Protein 3BIA (pdb70)

Sequence (110 aa):
EDTIIGFLGQPVTLPCHYLSWSQSRNSMCWGKGSCPNSKCNAELLRTDGTRIISRKSTKYTLLGKVQFGEVSLTISNTNRGDSGVYCCRIEVPGWFNDVKKNVRLELRRA

Radius of gyration: 13.32 Å; Cα contacts (8 Å, |Δi|>4): 285; chains: 1; bounding box: 35×24×35 Å

Solvent-accessible surface area: 6407 Å² total; per-residue (Å²): 128,92,67,40,82,12,98,32,43,101,72,9,68,0,49,6,117,46,154,81,22,14,101,104,157,11,26,0,0,0,0,68,30,64,18,29,147,68,129,15,81,68,63,3,0,41,1,58,7,70,172,33,106,52,108,139,52,123,48,5,38,15,136,35,113,11,49,129,0,82,0,32,0,13,0,47,103,3,79,144,57,5,57,25,30,1,1,0,9,2,32,35,74,53,217,211,68,39,72,102,58,41,0,116,1,90,18,145,168,120

B-factor: mean 25.43, std 8.6, range [9.84, 59.15]

Foldseek 3Di:
DAEDEEAAQFKDKAFWFDQVQALVFKKKWKAADFADQDHHDRTAWIGHLFDTPDGPDPQWDQPDGSNRRRRIIMGGNDDPVVFAKMWIWMDGPDHPDIDIDIYGYDYDHD

Nearest PDB structures (foldseek):
  3bib-assembly1_X  TM=1.003E+00  e=9.659E-22  Mus musculus
  5f7h-assembly1_B  TM=9.439E-01  e=3.648E-16  Homo sapiens
  2or8-assembly2_B  TM=9.486E-01  e=3.918E-13  Mus musculus
  2or7-assembly2_B  TM=8.470E-01  e=1.722E-10  Mus musculus
  2or7-assembly1_A  TM=8.359E-01  e=2.277E-10  Mus musculus

Structure (mmCIF, N/CA/C/O backbone):
data_3BIA
#
_entry.id   3BIA
#
_cell.length_a   67.770
_cell.length_b   67.770
_cell.length_c   129.090
_cell.angle_alpha   90.00
_cell.angle_beta   90.00
_cell.angle_gamma   120.00
#
_symmetry.space_group_name_H-M   'P 63 2 2'
#
loop_
_entity.id
_entity.type
_entity.pdbx_description
1 polymer 'T-cell immunoglobulin and mucin domain-containing protein 4'
2 non-polymer 'SODIUM ION'
3 non-polymer 'L(+)-TARTARIC ACID'
4 water water
#
loop_
_atom_site.group_PDB
_atom_site.id
_atom_site.type_symbol
_atom_site.label_atom_id
_atom_site.label_alt_id
_atom_site.label_comp_id
_atom_site.label_asym_id
_atom_site.label_entity_id
_atom_site.label_seq_id
_atom_site.pdbx_PDB_ins_code
_atom_site.Cartn_x
_atom_site.Cartn_y
_atom_site.Cartn_z
_atom_site.occupancy
_atom_site.B_iso_or_equiv
_atom_site.auth_seq_id
_atom_site.auth_comp_id
_atom_site.auth_asym_id
_atom_site.auth_atom_id
_atom_site.pdbx_PDB_model_num
ATOM 1 N N . GLU A 1 3 ? -13.215 6.287 19.570 1.00 49.73 3 GLU X N 1
ATOM 2 C CA . GLU A 1 3 ? -13.986 6.196 18.294 1.00 49.56 3 GLU X CA 1
ATOM 3 C C . GLU A 1 3 ? -13.508 5.041 17.419 1.00 49.17 3 GLU X C 1
ATOM 4 O O . GLU A 1 3 ? -12.303 4.867 17.207 1.00 49.22 3 GLU X O 1
ATOM 10 N N . ASP A 1 4 ? -14.458 4.262 16.908 1.00 48.63 4 ASP X N 1
ATOM 11 C CA . ASP A 1 4 ? -14.166 3.267 15.877 1.00 47.85 4 ASP X CA 1
ATOM 12 C C . ASP A 1 4 ? -13.966 3.977 14.537 1.00 46.66 4 ASP X C 1
ATOM 13 O O . ASP A 1 4 ? -14.626 4.987 14.261 1.00 46.50 4 ASP X O 1
ATOM 18 N N . THR A 1 5 ? -13.042 3.459 13.726 1.00 45.07 5 THR X N 1
ATOM 19 C CA . THR A 1 5 ? -12.721 4.055 12.427 1.00 43.62 5 THR X CA 1
ATOM 20 C C . THR A 1 5 ? -13.051 3.114 11.271 1.00 42.41 5 THR X C 1
ATOM 21 O O . THR A 1 5 ? -12.695 1.932 11.288 1.00 42.19 5 THR X O 1
ATOM 25 N N . ILE A 1 6 ? -13.741 3.656 10.272 1.00 40.84 6 ILE X N 1
ATOM 26 C CA . ILE A 1 6 ? -14.063 2.914 9.063 1.00 39.24 6 ILE X CA 1
ATOM 27 C C . ILE A 1 6 ? -13.254 3.470 7.894 1.00 38.24 6 ILE X C 1
ATOM 28 O O . ILE A 1 6 ? -13.169 4.683 7.706 1.00 37.74 6 ILE X O 1
ATOM 33 N N . ILE A 1 7 ? -12.648 2.563 7.133 1.00 37.16 7 ILE X N 1
ATOM 34 C CA . ILE A 1 7 ? -11.901 2.914 5.931 1.00 36.21 7 ILE X CA 1
ATOM 35 C C . ILE A 1 7 ? -12.666 2.426 4.700 1.00 35.55 7 ILE X C 1
ATOM 36 O O . ILE A 1 7 ? -13.088 1.272 4.638 1.00 35.37 7 ILE X O 1
ATOM 41 N N . GLY A 1 8 ? -12.843 3.314 3.727 1.00 34.79 8 GLY X N 1
ATOM 42 C CA . GLY A 1 8 ? -13.470 2.951 2.463 1.00 34.09 8 GLY X CA 1
ATOM 43 C C . GLY A 1 8 ? -12.760 3.558 1.271 1.00 33.45 8 GLY X C 1
ATOM 44 O O . GLY A 1 8 ? -11.765 4.267 1.429 1.00 33.50 8 GLY X O 1
ATOM 45 N N . PHE A 1 9 ? -13.278 3.274 0.077 1.00 32.81 9 PHE X N 1
ATOM 46 C CA . PHE A 1 9 ? -12.730 3.815 -1.162 1.00 31.89 9 PHE X CA 1
ATOM 47 C C . PHE A 1 9 ? -13.601 4.930 -1.717 1.00 31.17 9 PHE X C 1
ATOM 48 O O . PHE A 1 9 ? -14.829 4.826 -1.712 1.00 30.87 9 PHE X O 1
ATOM 56 N N . LEU A 1 10 ? -12.955 5.987 -2.210 1.00 30.29 10 LEU X N 1
ATOM 57 C CA . LEU A 1 10 ? -13.628 7.032 -2.982 1.00 29.59 10 LEU X CA 1
ATOM 58 C C . LEU A 1 10 ? -14.354 6.410 -4.172 1.00 28.86 10 LEU X C 1
ATOM 59 O O . LEU A 1 10 ? -13.804 5.537 -4.851 1.00 28.82 10 LEU X O 1
ATOM 64 N N . GLY A 1 11 ? -15.585 6.852 -4.413 1.00 27.90 11 GLY X N 1
ATOM 65 C CA . GLY A 1 11 ? -16.386 6.360 -5.535 1.00 27.09 11 GLY X CA 1
ATOM 66 C C . GLY A 1 11 ? -17.104 5.056 -5.242 1.00 26.27 11 GLY X C 1
ATOM 67 O O . GLY A 1 11 ? -17.864 4.562 -6.072 1.00 26.38 11 GLY X O 1
ATOM 68 N N . GLN A 1 12 ? -16.844 4.495 -4.063 1.00 25.36 12 GLN X N 1
ATOM 69 C CA . GLN A 1 12 ? -17.493 3.272 -3.606 1.00 24.51 12 GLN X CA 1
ATOM 70 C C . GLN A 1 12 ? -18.344 3.585 -2.378 1.00 23.92 12 GLN X C 1
ATOM 71 O O . GLN A 1 12 ? -18.114 4.604 -1.721 1.00 23.98 12 GLN X O 1
ATOM 77 N N . PRO A 1 13 ? -19.327 2.713 -2.059 1.00 23.11 13 PRO X N 1
ATOM 78 C CA . PRO A 1 13 ? -20.124 2.949 -0.857 1.00 22.26 13 PRO X CA 1
ATOM 79 C C . PRO A 1 13 ? -19.359 2.543 0.404 1.00 21.72 13 PRO X C 1
ATOM 80 O O . PRO A 1 13 ? -18.379 1.789 0.325 1.00 20.85 13 PRO X O 1
ATOM 84 N N . VAL A 1 14 ? -19.810 3.043 1.553 1.00 21.11 14 VAL X N 1
ATOM 85 C CA . VAL A 1 14 ? -19.307 2.580 2.844 1.00 21.00 14 VAL X CA 1
ATOM 86 C C . VAL A 1 14 ? -20.470 2.235 3.764 1.00 21.09 14 VAL X C 1
ATOM 87 O O . VAL A 1 14 ? -21.584 2.739 3.580 1.00 21.13 14 VAL X O 1
ATOM 91 N N . THR A 1 15 ? -20.206 1.371 4.740 1.00 20.89 15 THR X N 1
ATOM 92 C CA . THR A 1 15 ? -21.152 1.131 5.825 1.00 21.11 15 THR X CA 1
ATOM 93 C C . THR A 1 15 ? -20.531 1.501 7.180 1.00 21.22 15 THR X C 1
ATOM 94 O O . THR A 1 15 ? -19.501 0.941 7.593 1.00 21.11 15 THR X O 1
ATOM 98 N N . LEU A 1 16 ? -21.161 2.464 7.844 1.00 21.13 16 LEU X N 1
ATOM 99 C CA . LEU A 1 16 ? -20.795 2.849 9.205 1.00 21.35 16 LEU X CA 1
ATOM 100 C C . LEU A 1 16 ? -21.621 2.025 10.175 1.00 21.43 16 LEU X C 1
ATOM 101 O O . LEU A 1 16 ? -22.853 2.081 10.136 1.00 21.65 16 LEU X O 1
ATOM 106 N N . PRO A 1 17 ? -20.948 1.264 11.056 1.00 21.76 17 PRO X N 1
ATOM 107 C CA . PRO A 1 17 ? -21.633 0.291 11.895 1.00 22.14 17 PRO X CA 1
ATOM 108 C C . PRO A 1 17 ? -22.332 0.893 13.112 1.00 22.51 17 PRO X C 1
ATOM 109 O O . PRO A 1 17 ? -21.785 1.769 13.788 1.00 22.72 17 PRO X O 1
ATOM 113 N N . CYS A 1 18 ? -23.551 0.428 13.354 1.00 23.03 18 CYS X N 1
ATOM 114 C CA . CYS A 1 18 ? -24.329 0.784 14.533 1.00 23.66 18 CYS X CA 1
ATOM 115 C C . CYS A 1 18 ? -25.443 -0.230 14.686 1.00 24.37 18 CYS X C 1
ATOM 116 O O . CYS A 1 18 ? -26.146 -0.537 13.727 1.00 24.51 18 CYS X O 1
ATOM 119 N N . HIS A 1 19 ? -25.591 -0.753 15.895 1.00 25.40 19 HIS X N 1
ATOM 120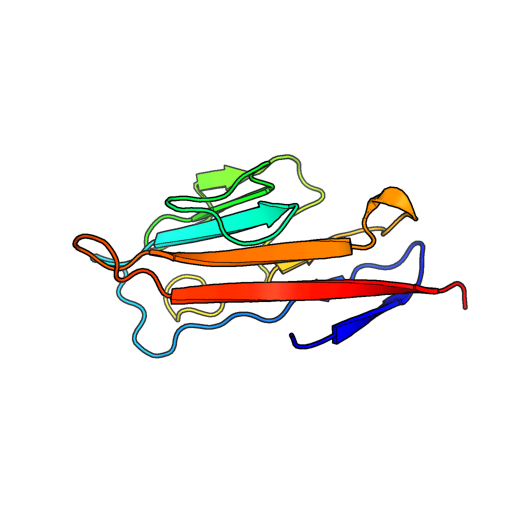 C CA . HIS A 1 19 ? -26.671 -1.677 16.197 1.00 26.42 19 HIS X CA 1
ATOM 121 C C . HIS A 1 19 ? -27.092 -1.596 17.663 1.00 26.21 19 HIS X C 1
ATOM 122 O O . HIS A 1 19 ? -26.290 -1.280 18.546 1.00 26.07 19 HIS X O 1
ATOM 129 N N . TYR A 1 20 ? -28.364 -1.877 17.898 1.00 26.30 20 TYR X N 1
ATOM 130 C CA . TYR A 1 20 ? -28.929 -1.843 19.227 1.00 26.92 20 TYR X CA 1
ATOM 131 C C . TYR A 1 20 ? -29.697 -3.136 19.449 1.00 27.69 20 TYR X C 1
ATOM 132 O O . TYR A 1 20 ? -30.806 -3.316 18.936 1.00 27.61 20 TYR X O 1
ATOM 141 N N . LEU A 1 21 ? -29.086 -4.034 20.216 1.00 28.89 21 LEU X N 1
ATOM 142 C CA . LEU A 1 21 ? -29.621 -5.380 20.433 1.00 29.98 21 LEU X CA 1
ATOM 143 C C . LEU A 1 21 ? -31.040 -5.431 21.015 1.00 30.04 21 LEU X C 1
ATOM 144 O O . LEU A 1 21 ? -31.882 -6.189 20.532 1.00 30.63 21 LEU X O 1
ATOM 149 N N . SER A 1 22 ? -31.319 -4.607 22.018 1.00 30.09 22 SER X N 1
ATOM 150 C CA . SER A 1 22 ? -32.635 -4.621 22.667 1.00 29.98 22 SER X CA 1
ATOM 151 C C . SER A 1 22 ? -33.703 -3.756 21.971 1.00 29.56 22 SER X C 1
ATOM 152 O O . SER A 1 22 ? -34.716 -3.400 22.584 1.00 29.88 22 SER X O 1
ATOM 155 N N . TRP A 1 23 ? -33.491 -3.445 20.691 1.00 28.62 23 TRP X N 1
ATOM 156 C CA . TRP A 1 23 ? -34.392 -2.568 19.940 1.00 27.70 23 TRP X CA 1
ATOM 157 C C . TRP A 1 23 ? -35.858 -2.950 20.121 1.00 27.57 23 TRP X C 1
ATOM 158 O O . TRP A 1 23 ? -36.224 -4.123 20.034 1.00 27.35 23 TRP X O 1
ATOM 169 N N . SER A 1 24 ? -36.684 -1.939 20.363 1.00 27.30 24 SER X N 1
ATOM 170 C CA . SER A 1 24 ? -38.122 -2.112 20.488 1.00 27.19 24 SER X CA 1
ATOM 171 C C . SER A 1 24 ? -38.821 -1.226 19.468 1.00 27.34 24 SER X C 1
ATOM 172 O O . SER A 1 24 ? -38.526 -0.029 19.364 1.00 27.46 24 SER X O 1
ATOM 175 N N . GLN A 1 25 ? -39.750 -1.817 18.723 1.00 27.28 25 GLN X N 1
ATOM 176 C CA . GLN A 1 25 ? -40.478 -1.107 17.664 1.00 27.51 25 GLN X CA 1
ATOM 177 C C . GLN A 1 25 ? -41.419 -0.048 18.212 1.00 27.26 25 GLN X C 1
ATOM 178 O O . GLN A 1 25 ? -41.721 0.933 17.529 1.00 27.46 25 GLN X O 1
ATOM 184 N N . SER A 1 26 ? -41.885 -0.253 19.440 1.00 26.82 26 SER X 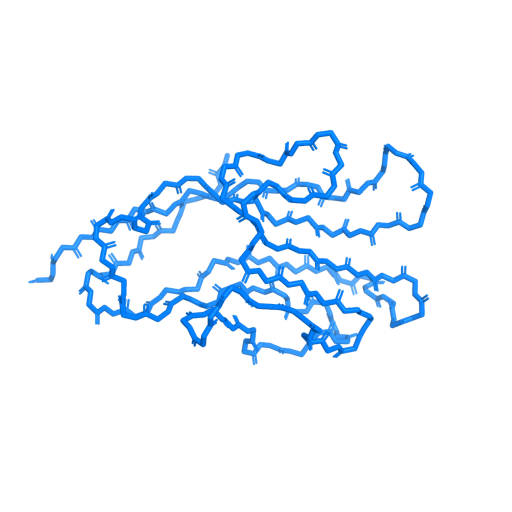N 1
ATOM 185 C CA . SER A 1 26 ? -42.810 0.680 20.080 1.00 26.73 26 SER X CA 1
ATOM 186 C C . SER A 1 26 ? -42.086 1.761 20.886 1.00 26.28 26 SER X C 1
ATOM 187 O O . SER A 1 26 ? -42.675 2.789 21.219 1.00 26.28 26 SER X O 1
ATOM 190 N N . ARG A 1 27 ? -40.817 1.526 21.205 1.00 25.84 27 ARG X N 1
ATOM 191 C CA . ARG A 1 27 ? -40.094 2.413 22.127 1.00 25.79 27 ARG X CA 1
ATOM 192 C C . ARG A 1 27 ? -38.942 3.172 21.485 1.00 24.89 27 ARG X C 1
ATOM 193 O O . ARG A 1 27 ? -38.693 4.327 21.838 1.00 25.01 27 ARG X O 1
ATOM 201 N N . ASN A 1 28 ? -38.242 2.520 20.557 1.00 23.63 28 ASN X N 1
ATOM 202 C CA . ASN A 1 28 ? -37.017 3.074 19.991 1.00 22.75 28 ASN X CA 1
ATOM 203 C C . ASN A 1 28 ? -37.159 3.777 18.648 1.00 21.98 28 ASN X C 1
ATOM 204 O O . ASN A 1 28 ? -38.083 3.508 17.866 1.00 21.79 28 ASN X O 1
ATOM 209 N N . SER A 1 29 ? -36.221 4.689 18.414 1.00 20.66 29 SER X N 1
ATOM 210 C CA . SER A 1 29 ? -36.045 5.370 17.143 1.00 19.86 29 SER X CA 1
ATOM 211 C C . SER A 1 29 ? -34.564 5.718 17.066 1.00 19.06 29 SER X C 1
ATOM 212 O O . SER A 1 29 ? -33.849 5.578 18.059 1.00 18.82 29 SER X O 1
ATOM 215 N N . MET A 1 30 ? -34.085 6.118 15.894 1.00 17.85 30 MET X N 1
ATOM 216 C CA . MET A 1 30 ? -32.677 6.484 15.761 1.00 17.17 30 MET X CA 1
ATOM 217 C C . MET A 1 30 ? -32.437 7.506 14.658 1.00 16.47 30 MET X C 1
ATOM 218 O O . MET A 1 30 ? -33.285 7.698 13.781 1.00 16.11 30 MET X O 1
ATOM 223 N N . CYS A 1 31 ? -31.287 8.173 14.727 1.00 15.76 31 CYS X N 1
ATOM 224 C CA . CYS A 1 31 ? -30.835 9.045 13.649 1.00 15.75 31 CYS X CA 1
ATOM 225 C C . CYS A 1 31 ? -29.334 8.925 13.409 1.00 15.50 31 CYS X C 1
ATOM 226 O O . CYS A 1 31 ? -28.578 8.521 14.293 1.00 15.27 31 CYS X O 1
ATOM 229 N N . TRP A 1 32 ? -28.934 9.273 12.190 1.00 15.27 32 TRP X N 1
ATOM 230 C CA . TRP A 1 32 ? -27.544 9.516 11.846 1.00 15.27 32 TRP X CA 1
ATOM 231 C C . TRP A 1 32 ? -27.394 10.989 11.520 1.00 15.39 32 TRP X C 1
ATOM 232 O O . TRP A 1 32 ? -28.240 11.576 10.838 1.00 14.88 32 TRP X O 1
ATOM 243 N N . GLY A 1 33 ? -26.305 11.581 11.987 1.00 16.03 33 GLY X N 1
ATOM 244 C CA . GLY A 1 33 ? -25.955 12.936 11.581 1.00 17.16 33 GLY X CA 1
ATOM 245 C C . GLY A 1 33 ? -24.469 13.112 11.355 1.00 18.11 33 GLY X C 1
ATOM 246 O O . GLY A 1 33 ? -23.674 12.207 11.639 1.00 17.90 33 GLY X O 1
ATOM 247 N N . LYS A 1 34 ? -24.098 14.280 10.840 1.00 19.12 34 LYS X N 1
ATOM 248 C CA . LYS A 1 34 ? -22.695 14.653 10.695 1.00 20.63 34 LYS X CA 1
ATOM 249 C C . LYS A 1 34 ? -22.200 15.343 11.962 1.00 21.19 34 LYS X C 1
ATOM 250 O O . LYS A 1 34 ? -22.931 16.122 12.584 1.00 21.46 34 LYS X O 1
ATOM 256 N N . GLY A 1 35 ? -20.956 15.049 12.328 1.00 21.42 35 GLY X N 1
ATOM 257 C CA . GLY A 1 35 ? -20.343 15.596 13.528 1.00 21.90 35 GLY X CA 1
ATOM 258 C C . GLY A 1 35 ? -20.687 14.792 14.763 1.00 22.01 35 GLY X C 1
ATOM 259 O O . GLY A 1 35 ? -21.547 13.908 14.728 1.00 22.58 35 GLY X O 1
ATOM 260 N N . SER A 1 36 ? -20.012 15.108 15.862 1.00 21.92 36 SER X N 1
ATOM 261 C CA . SER A 1 36 ? -20.219 14.433 17.145 1.00 21.66 36 SER X CA 1
ATOM 262 C C . SER A 1 36 ? -21.662 14.514 17.617 1.00 20.63 36 SER X C 1
ATOM 263 O O . SER A 1 36 ? -22.338 15.514 17.371 1.00 20.48 36 SER X O 1
ATOM 266 N N . CYS A 1 37 ? -22.123 13.471 18.305 1.00 19.47 37 CYS X N 1
ATOM 267 C CA . CYS A 1 37 ? -23.477 13.466 18.850 1.00 19.08 37 CYS X CA 1
ATOM 268 C C . CYS A 1 37 ? -23.657 14.632 19.827 1.00 18.09 37 CYS X C 1
ATOM 269 O O . CYS A 1 37 ? -22.873 14.783 20.767 1.00 17.79 37 CYS X O 1
ATOM 272 N N . PRO A 1 38 ? -24.673 15.478 19.578 1.00 17.77 38 PRO X N 1
ATOM 273 C CA . PRO A 1 38 ? -24.958 16.650 20.410 1.00 17.35 38 PRO X CA 1
ATOM 274 C C . PRO A 1 38 ? -25.809 16.306 21.641 1.00 17.11 38 PRO X C 1
ATOM 275 O O . PRO A 1 38 ? -26.048 15.128 21.910 1.00 17.04 38 PRO X O 1
ATOM 279 N N . ASN A 1 39 ? -26.259 17.335 22.367 1.00 16.98 39 ASN X N 1
ATOM 280 C CA . ASN A 1 39 ? -27.107 17.184 23.562 1.00 16.64 39 ASN X CA 1
ATOM 281 C C . ASN A 1 39 ? -28.360 16.332 23.313 1.00 16.80 39 ASN X C 1
ATOM 282 O O . ASN A 1 39 ? -28.726 15.489 24.144 1.00 16.40 39 ASN X O 1
ATOM 287 N N . SER A 1 40 ? -29.019 16.578 22.177 1.00 16.62 40 SER X N 1
ATOM 288 C CA . SER A 1 40 ? -30.198 15.810 21.749 1.00 17.15 40 SER X CA 1
ATOM 289 C C . SER A 1 40 ? -30.243 15.678 20.235 1.00 16.96 40 SER X C 1
ATOM 290 O O . SER A 1 40 ? -29.699 16.523 19.523 1.00 16.52 40 SER X O 1
ATOM 293 N N . LYS A 1 41 ? -30.891 14.614 19.756 1.00 17.08 41 LYS X N 1
ATOM 294 C CA . LYS A 1 41 ? -31.050 14.355 18.321 1.00 17.62 41 LYS X CA 1
ATOM 295 C C . LYS A 1 41 ? -29.717 14.283 17.582 1.00 17.38 41 LYS X C 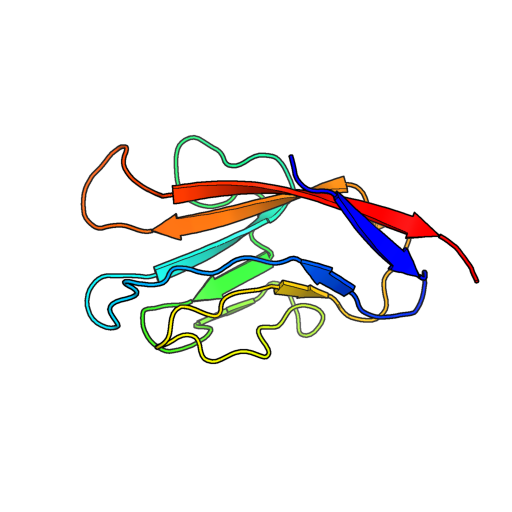1
ATOM 296 O O . LYS A 1 41 ? -28.678 14.005 18.184 1.00 17.46 41 LYS X O 1
ATOM 302 N N . CYS A 1 42 ? -29.762 14.542 16.275 1.00 17.28 42 CYS X N 1
ATOM 303 C CA . CYS A 1 42 ? -28.580 14.559 15.426 1.00 16.99 42 CYS X CA 1
ATOM 304 C C . CYS A 1 42 ? -28.445 15.916 14.747 1.00 16.85 42 CYS X C 1
ATOM 305 O O . CYS A 1 42 ? -29.426 16.448 14.200 1.00 16.65 42 CYS X O 1
ATOM 308 N N . ASN A 1 43 ? -27.235 16.477 14.791 1.00 16.39 43 ASN X N 1
ATOM 309 C CA . ASN A 1 43 ? -26.905 17.653 13.990 1.00 16.27 43 ASN X CA 1
ATOM 310 C C . ASN A 1 43 ? -26.753 17.217 12.540 1.00 16.18 43 ASN X C 1
ATOM 311 O O . ASN A 1 43 ? -26.363 16.078 12.280 1.00 15.98 43 ASN X O 1
ATOM 316 N N . ALA A 1 44 ? -27.053 18.121 11.607 1.00 16.12 44 ALA X N 1
ATOM 317 C CA . ALA A 1 44 ? -26.914 17.846 10.172 1.00 16.14 44 ALA X CA 1
ATOM 318 C C . ALA A 1 44 ? -27.420 16.433 9.839 1.00 15.73 44 ALA X C 1
ATOM 319 O O . ALA A 1 44 ? -26.684 15.596 9.311 1.00 15.45 44 ALA X O 1
ATOM 321 N N . GLU A 1 45 ? -28.678 16.184 10.182 1.00 15.95 45 GLU X N 1
ATOM 322 C CA . GLU A 1 45 ? -29.258 14.847 10.115 1.00 16.37 45 GLU X CA 1
ATOM 323 C C . GLU A 1 45 ? -29.259 14.301 8.680 1.00 16.46 45 GLU X C 1
ATOM 324 O O . GLU A 1 45 ? -29.650 14.992 7.742 1.00 16.11 45 GLU X O 1
ATOM 330 N N . LEU A 1 46 ? -28.816 13.055 8.542 1.00 16.79 46 LEU X N 1
ATOM 331 C CA . LEU A 1 46 ? -28.683 12.395 7.245 1.00 16.79 46 LEU X CA 1
ATOM 332 C C . LEU A 1 46 ? -29.778 11.369 7.026 1.00 16.88 46 LEU X C 1
ATOM 333 O O . LEU A 1 46 ? -30.208 11.149 5.890 1.00 16.82 46 LEU X O 1
ATOM 338 N N . LEU A 1 47 ? -30.228 10.763 8.126 1.00 16.54 47 LEU X N 1
ATOM 339 C CA . LEU A 1 47 ? -31.223 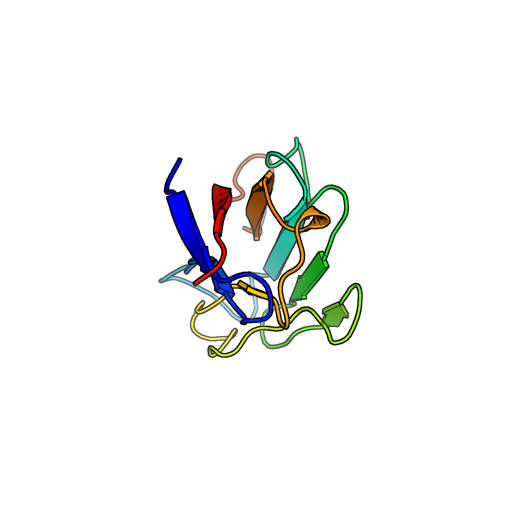9.705 8.104 1.00 16.45 47 LEU X CA 1
ATOM 340 C C . LEU A 1 47 ? -31.855 9.556 9.489 1.00 16.13 47 LEU X C 1
ATOM 341 O O . LEU A 1 47 ? -31.181 9.703 10.512 1.00 16.16 47 LEU X O 1
ATOM 346 N N . ARG A 1 48 ? -33.151 9.271 9.504 1.00 15.85 48 ARG X N 1
ATOM 347 C CA . ARG A 1 48 ? -33.890 9.033 10.730 1.00 16.25 48 ARG X CA 1
ATOM 348 C C . ARG A 1 48 ? -34.888 7.889 10.554 1.00 16.94 48 ARG X C 1
ATOM 349 O O . ARG A 1 48 ? -35.526 7.779 9.506 1.00 16.55 48 ARG X O 1
ATOM 357 N N . THR A 1 49 ? -35.023 7.055 11.590 1.00 17.58 49 THR X N 1
ATOM 358 C CA . THR A 1 49 ? -36.055 6.009 11.619 1.00 18.31 49 THR X CA 1
ATOM 359 C C . THR A 1 49 ? -37.090 6.243 12.721 1.00 18.97 49 THR X C 1
ATOM 360 O O . THR A 1 49 ? -36.849 7.006 13.668 1.00 19.12 49 THR X O 1
ATOM 364 N N . ASP A 1 50 ? -38.246 5.597 12.584 1.00 19.47 50 ASP X N 1
ATOM 365 C CA . ASP A 1 50 ? -39.113 5.349 13.732 1.00 20.42 50 ASP X CA 1
ATOM 366 C C . ASP A 1 50 ? -38.737 3.961 14.273 1.00 20.74 50 ASP X C 1
ATOM 367 O O . ASP A 1 50 ? -37.587 3.542 14.122 1.00 21.21 50 ASP X O 1
ATOM 372 N N . GLY A 1 51 ? -39.673 3.247 14.893 1.00 21.51 51 GLY X N 1
ATOM 373 C CA . GLY A 1 51 ? -39.378 1.903 15.407 1.00 22.29 51 GLY X CA 1
ATOM 374 C C . GLY A 1 51 ? -39.195 0.828 14.345 1.00 23.26 51 GLY X C 1
ATOM 375 O O . GLY A 1 51 ? -38.620 -0.232 14.620 1.00 23.33 51 GLY X O 1
ATOM 376 N N . THR A 1 52 ? -39.661 1.111 13.129 1.00 23.84 52 THR X N 1
ATOM 377 C CA . THR A 1 52 ? -39.828 0.086 12.092 1.00 25.10 52 THR X CA 1
ATOM 378 C C . THR A 1 52 ? -39.103 0.403 10.773 1.00 24.76 52 THR X C 1
ATOM 379 O O . THR A 1 52 ? -38.605 -0.499 10.104 1.00 24.59 52 THR X O 1
ATOM 383 N N . ARG A 1 53 ? -39.027 1.688 10.429 1.00 24.62 53 ARG X N 1
ATOM 384 C CA . ARG A 1 53 ? -38.671 2.104 9.080 1.00 24.69 53 ARG X CA 1
ATOM 385 C C . ARG A 1 53 ? -37.969 3.469 9.055 1.00 23.54 53 ARG X C 1
ATOM 386 O O . ARG A 1 53 ? -38.134 4.277 9.963 1.00 22.54 53 ARG X O 1
ATOM 394 N N . ILE A 1 54 ? -37.203 3.709 7.990 1.00 22.77 54 ILE X N 1
ATOM 395 C CA . ILE A 1 54 ? -36.722 5.046 7.639 1.00 22.30 54 ILE X CA 1
ATOM 396 C C . ILE A 1 54 ? -37.922 5.974 7.377 1.00 21.94 54 ILE X C 1
ATOM 397 O O . ILE A 1 54 ? -38.798 5.666 6.567 1.00 21.66 54 ILE X O 1
ATOM 402 N N . ILE A 1 55 ? -37.975 7.098 8.083 1.00 21.57 55 ILE X N 1
ATOM 403 C CA . ILE A 1 55 ? -39.067 8.059 7.889 1.00 21.68 55 ILE X CA 1
ATOM 404 C C . ILE A 1 55 ? -38.576 9.372 7.278 1.00 21.94 55 ILE X C 1
ATOM 405 O O . ILE A 1 55 ? -39.380 10.199 6.836 1.00 21.77 55 ILE X O 1
ATOM 410 N N . SER A 1 56 ? -37.254 9.548 7.260 1.00 21.97 56 SER X N 1
ATOM 411 C CA . SER A 1 56 ? -36.630 10.764 6.756 1.00 22.69 56 SER X CA 1
ATOM 412 C C . SER A 1 56 ? -35.178 10.502 6.363 1.00 23.05 56 SER X C 1
ATOM 413 O O . SER A 1 56 ? -34.500 9.652 6.953 1.00 23.02 56 SER X O 1
ATOM 416 N N . ARG A 1 57 ? -34.704 11.271 5.392 1.00 23.49 57 ARG X N 1
ATOM 417 C CA . ARG A 1 57 ? -33.458 10.993 4.694 1.00 24.44 57 ARG X CA 1
ATOM 418 C C . ARG A 1 57 ? -33.025 12.295 4.046 1.00 24.01 57 ARG X C 1
ATOM 419 O O . ARG A 1 57 ? -33.860 12.988 3.469 1.00 24.14 57 ARG X O 1
ATOM 427 N N . LYS A 1 58 ? -31.740 12.636 4.123 1.00 23.90 58 LYS X N 1
ATOM 428 C CA . LYS A 1 58 ? -31.230 13.813 3.406 1.00 23.78 58 LYS X CA 1
ATOM 429 C C . LYS A 1 58 ? -31.405 13.664 1.884 1.00 23.66 58 LYS X C 1
ATOM 430 O O . LYS A 1 58 ? -31.796 14.611 1.196 1.00 23.51 58 LYS X O 1
ATOM 436 N N . SER A 1 59 ? -31.096 12.471 1.382 1.00 23.17 59 SER X N 1
ATOM 437 C CA . SER A 1 59 ? -31.232 12.123 -0.033 1.00 22.84 59 SER X CA 1
ATOM 438 C C . SER A 1 59 ? -31.097 10.606 -0.161 1.00 22.79 59 SER X C 1
ATOM 439 O O . SER A 1 59 ? -30.847 9.921 0.836 1.00 22.39 59 SER X O 1
ATOM 442 N N . THR A 1 60 ? -31.244 10.091 -1.382 1.00 22.86 60 THR X N 1
ATOM 443 C CA . THR A 1 60 ? -31.116 8.645 -1.654 1.00 22.67 60 THR X CA 1
ATOM 444 C C . THR A 1 60 ? -29.669 8.140 -1.547 1.00 22.03 60 THR X C 1
ATOM 445 O O . THR A 1 60 ? -29.407 6.951 -1.723 1.00 22.67 60 THR X O 1
ATOM 449 N N . LYS A 1 61 ? -28.740 9.049 -1.274 1.00 21.36 61 LYS X N 1
ATOM 450 C CA . LYS A 1 61 ? -27.356 8.701 -0.973 1.00 20.93 61 LYS X CA 1
ATOM 451 C C . LYS A 1 61 ? -27.227 7.968 0.375 1.00 20.42 61 LYS X C 1
ATOM 452 O O . LYS A 1 61 ? -26.247 7.261 0.616 1.00 20.35 61 LYS X O 1
ATOM 458 N N . TYR A 1 62 ? -28.218 8.135 1.243 1.00 19.93 62 TYR X N 1
ATOM 459 C CA . TYR A 1 62 ? -28.177 7.541 2.576 1.00 19.80 62 TYR X CA 1
ATOM 460 C C . TYR A 1 62 ? -29.245 6.485 2.734 1.00 19.78 62 TYR X C 1
ATOM 461 O O . TYR A 1 62 ? -30.398 6.699 2.366 1.00 19.96 62 TYR X O 1
ATOM 470 N N . THR A 1 63 ? -28.850 5.334 3.261 1.00 19.68 63 THR X N 1
ATOM 471 C CA . THR A 1 63 ? -29.804 4.263 3.496 1.00 19.73 63 THR X CA 1
ATOM 472 C C . THR A 1 63 ? -29.404 3.319 4.625 1.00 19.78 63 THR X C 1
ATOM 473 O O . THR A 1 63 ? -28.280 3.367 5.129 1.00 19.52 63 THR X O 1
ATOM 477 N N . LEU A 1 64 ? -30.354 2.468 5.005 1.00 20.46 64 LEU X N 1
ATOM 478 C CA . LEU A 1 64 ? -30.137 1.408 5.970 1.00 21.42 64 LEU X CA 1
ATOM 479 C C . LEU A 1 64 ? -30.416 0.066 5.305 1.00 21.96 64 LEU X C 1
ATOM 480 O O . LEU A 1 64 ? -31.545 -0.204 4.913 1.00 22.46 64 LEU X O 1
ATOM 485 N N . LEU A 1 65 ? -29.388 -0.769 5.171 1.00 22.74 65 LEU X N 1
ATOM 486 C CA . LEU A 1 65 ? -29.543 -2.080 4.519 1.00 23.47 65 LEU X CA 1
ATOM 487 C C . LEU A 1 65 ? -30.021 -3.201 5.456 1.00 23.96 65 LEU X C 1
ATOM 488 O O . LEU A 1 65 ? -30.543 -4.223 4.992 1.00 24.27 65 LEU X O 1
ATOM 493 N N . GLY A 1 66 ? -29.839 -3.009 6.763 1.00 24.30 66 GLY X N 1
ATOM 494 C CA . GLY A 1 66 ? -30.292 -3.975 7.765 1.00 24.87 66 GLY X CA 1
ATOM 495 C C . GLY A 1 66 ? -31.762 -3.836 8.099 1.00 25.47 66 GLY X C 1
ATOM 496 O O . GLY A 1 66 ? -32.456 -2.988 7.542 1.00 25.29 66 GLY X O 1
ATOM 497 N N . LYS A 1 67 ? -32.243 -4.679 9.009 1.00 26.47 67 LYS X N 1
ATOM 498 C CA . LYS A 1 67 ? -33.617 -4.585 9.499 1.00 27.58 67 LYS X CA 1
ATOM 499 C C . LYS A 1 67 ? -33.719 -3.679 10.729 1.00 27.55 67 LYS X C 1
ATOM 500 O O . LYS A 1 67 ? -33.207 -4.010 11.796 1.00 27.34 67 LYS X O 1
ATOM 506 N N . VAL A 1 68 ? -34.381 -2.536 10.554 1.00 28.06 68 VAL X N 1
ATOM 507 C CA . VAL A 1 68 ? -34.535 -1.508 11.597 1.00 28.45 68 VAL X CA 1
ATOM 508 C C . VAL A 1 68 ? -35.159 -2.083 12.870 1.00 28.97 68 VAL X C 1
ATOM 509 O O . VAL A 1 68 ? -34.689 -1.825 13.980 1.00 29.14 68 VAL X O 1
ATOM 513 N N . GLN A 1 69 ? -36.195 -2.891 12.687 1.00 29.54 69 GLN X N 1
ATOM 514 C CA . GLN A 1 69 ? -36.955 -3.477 13.782 1.00 30.46 69 GLN X CA 1
ATOM 515 C C . GLN A 1 69 ? -36.134 -4.430 14.653 1.00 30.11 69 GLN X C 1
ATOM 516 O O . GLN A 1 69 ? -36.538 -4.734 15.767 1.00 30.36 69 GLN X O 1
ATOM 522 N N . PHE A 1 70 ? -34.992 -4.893 14.139 1.00 29.71 70 PHE X N 1
ATOM 523 C CA . PHE A 1 70 ? -34.049 -5.692 14.918 1.00 29.67 70 PHE X CA 1
ATOM 524 C C . PHE A 1 70 ? -32.821 -4.890 15.381 1.00 28.62 70 PHE X C 1
ATOM 525 O O . PHE A 1 70 ? -31.827 -5.466 15.820 1.00 28.32 70 PHE X O 1
ATOM 533 N N . GLY A 1 71 ? -32.900 -3.563 15.277 1.00 27.57 71 GLY X N 1
ATOM 534 C CA . GLY A 1 71 ? -31.813 -2.678 15.708 1.00 26.01 71 GLY X CA 1
ATOM 535 C C . GLY A 1 71 ? -30.568 -2.692 14.839 1.00 25.07 71 GLY X C 1
ATOM 536 O O . GLY A 1 71 ? -29.503 -2.274 15.287 1.00 24.85 71 GLY X O 1
ATOM 537 N N . GLU A 1 72 ? -30.696 -3.174 13.602 1.00 23.99 72 GLU X N 1
ATOM 538 C CA . GLU A 1 72 ? -29.582 -3.186 12.652 1.00 23.34 72 GLU X CA 1
ATOM 539 C C . GLU A 1 72 ? -29.595 -1.875 11.863 1.00 22.33 72 GLU X C 1
ATOM 540 O O . GLU A 1 72 ? -30.157 -1.792 10.764 1.00 22.18 72 GLU X O 1
ATOM 546 N N . VAL A 1 73 ? -28.975 -0.846 12.439 1.00 20.91 73 VAL X N 1
ATOM 547 C CA . VAL A 1 73 ? -29.164 0.528 11.974 1.00 19.43 73 VAL X CA 1
ATOM 548 C C . VAL A 1 73 ? -27.880 1.169 11.457 1.00 19.23 73 VAL X C 1
ATOM 549 O O . VAL A 1 73 ? -27.697 2.392 11.520 1.00 19.03 73 VAL X O 1
ATOM 553 N N . SER A 1 74 ? -27.004 0.320 10.926 1.00 18.90 74 SER X N 1
ATOM 554 C CA . SER A 1 74 ? -25.757 0.736 10.295 1.00 18.67 74 SER X CA 1
ATOM 555 C C . SER A 1 74 ? -26.044 1.565 9.052 1.00 18.50 74 SER X C 1
ATOM 556 O O . SER A 1 74 ? -26.902 1.197 8.247 1.00 18.56 74 SER X O 1
ATOM 559 N N . LEU A 1 75 ? -25.321 2.674 8.903 1.00 18.31 75 LEU X N 1
ATOM 560 C CA . LEU A 1 75 ? -25.518 3.596 7.787 1.00 18.37 75 LEU X CA 1
ATOM 561 C C . LEU A 1 75 ? -24.693 3.228 6.565 1.00 18.58 75 LEU X C 1
ATOM 562 O O . LEU A 1 75 ? -23.473 3.101 6.646 1.00 18.43 75 LEU X O 1
ATOM 567 N N . THR A 1 76 ? -25.372 3.078 5.432 1.00 19.03 76 THR X N 1
ATOM 568 C CA . THR A 1 76 ? -24.692 2.953 4.149 1.00 19.03 76 THR X CA 1
ATOM 569 C C . THR A 1 76 ? -24.760 4.288 3.388 1.00 19.06 76 THR X C 1
ATOM 570 O O . THR A 1 76 ? -25.829 4.891 3.240 1.00 18.66 76 THR X O 1
ATOM 574 N N . ILE A 1 77 ? -23.590 4.744 2.952 1.00 19.65 77 ILE X N 1
ATOM 575 C CA . ILE A 1 77 ? -23.431 5.975 2.191 1.00 20.15 77 ILE X CA 1
ATOM 576 C C . ILE A 1 77 ? -22.923 5.562 0.815 1.00 20.90 77 ILE X C 1
ATOM 577 O O . ILE A 1 77 ? -21.893 4.901 0.705 1.00 20.6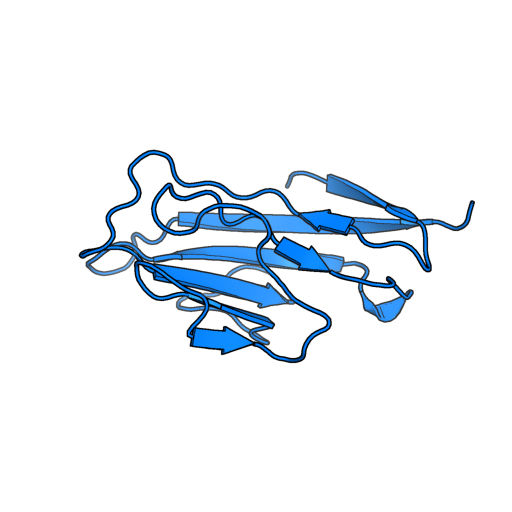2 77 ILE X O 1
ATOM 582 N N . SER A 1 78 ? -23.631 5.948 -0.236 1.00 21.87 78 SER X N 1
ATOM 583 C CA . SER A 1 78 ? -23.231 5.508 -1.565 1.00 23.15 78 SER X CA 1
ATOM 584 C C . SER A 1 78 ? -22.234 6.455 -2.226 1.00 23.80 78 SER X C 1
ATOM 585 O O . SER A 1 78 ? -22.160 7.641 -1.886 1.00 23.79 78 SER X O 1
ATOM 588 N N . ASN A 1 79 ? -21.455 5.902 -3.155 1.00 24.98 79 ASN X N 1
ATOM 589 C CA . ASN A 1 79 ? -20.596 6.678 -4.047 1.00 25.55 79 ASN X CA 1
ATOM 590 C C . ASN A 1 79 ? -19.825 7.780 -3.322 1.00 26.19 79 ASN X C 1
ATOM 591 O O . ASN A 1 79 ? -19.984 8.967 -3.619 1.00 26.42 79 ASN X O 1
ATOM 596 N N . THR A 1 80 ? -18.992 7.381 -2.366 1.00 26.96 80 THR X N 1
ATOM 597 C CA . THR A 1 80 ? -18.320 8.349 -1.499 1.00 27.52 80 THR X CA 1
ATOM 598 C C . THR A 1 80 ? -17.415 9.296 -2.277 1.00 28.41 80 THR X C 1
ATOM 599 O O . THR A 1 80 ? -16.731 8.893 -3.228 1.00 28.37 80 THR X O 1
ATOM 603 N N . ASN A 1 81 ? -17.470 10.565 -1.883 1.00 29.05 81 ASN X N 1
ATOM 604 C CA . ASN A 1 81 ? -16.534 11.581 -2.336 1.00 29.98 81 ASN X CA 1
ATOM 605 C C . ASN A 1 81 ? -15.784 12.130 -1.116 1.00 30.25 81 ASN X C 1
ATOM 606 O O . ASN A 1 81 ? -16.088 11.753 0.025 1.00 30.11 81 ASN X O 1
ATOM 611 N N . ARG A 1 82 ? -14.798 12.994 -1.352 1.00 30.50 82 ARG X N 1
ATOM 612 C CA . ARG A 1 82 ? -13.936 13.508 -0.276 1.00 30.66 82 ARG X CA 1
ATOM 613 C C . ARG A 1 82 ? -14.688 14.273 0.833 1.00 30.15 82 ARG X C 1
ATOM 614 O O . ARG A 1 82 ? -14.248 14.289 1.984 1.00 29.87 82 ARG X O 1
ATOM 622 N N . GLY A 1 83 ? -15.817 14.883 0.483 1.00 29.67 83 GLY X N 1
ATOM 623 C CA . GLY A 1 83 ? -16.644 15.610 1.451 1.00 29.69 83 GLY X CA 1
ATOM 624 C C . GLY A 1 83 ? -17.371 14.733 2.466 1.00 29.47 83 GLY X C 1
ATOM 625 O O . GLY A 1 83 ? -17.956 15.243 3.424 1.00 29.52 83 GLY X O 1
ATOM 626 N N . ASP A 1 84 ? -17.342 13.418 2.254 1.00 29.03 84 ASP X N 1
ATOM 627 C CA . ASP A 1 84 ? -18.018 12.452 3.133 1.00 28.45 84 ASP X CA 1
ATOM 628 C C . ASP A 1 84 ? -17.139 12.030 4.303 1.00 28.16 84 ASP X C 1
ATOM 629 O O . ASP A 1 84 ? -17.626 11.505 5.299 1.00 28.09 84 ASP X O 1
ATOM 634 N N . SER A 1 85 ? -15.836 12.243 4.166 1.00 27.97 85 SER X N 1
ATOM 635 C CA . SER A 1 85 ? -14.884 11.942 5.228 1.00 27.84 85 SER X CA 1
ATOM 636 C C . SER A 1 85 ? -15.185 12.771 6.486 1.00 27.15 85 SER X C 1
ATOM 637 O O . SER A 1 85 ? -15.649 13.910 6.390 1.00 27.22 85 SER X O 1
ATOM 640 N N . GLY A 1 86 ? -14.932 12.191 7.656 1.00 26.39 86 GLY X N 1
ATOM 641 C CA . GLY A 1 86 ? -15.102 12.907 8.921 1.00 25.30 86 GLY X CA 1
ATOM 642 C C . GLY A 1 86 ? -15.860 12.134 9.984 1.00 24.48 86 GLY X C 1
ATOM 643 O O . GLY A 1 86 ? -15.964 10.911 9.924 1.00 24.21 86 GLY X O 1
ATOM 644 N N . VAL A 1 87 ? -16.388 12.867 10.961 1.00 23.51 87 VAL X N 1
ATOM 645 C CA . VAL A 1 87 ? -17.099 12.278 12.096 1.00 22.47 87 VAL X CA 1
ATOM 646 C C . VAL A 1 87 ? -18.603 12.237 11.834 1.00 21.43 87 VAL X C 1
ATOM 647 O O . VAL A 1 87 ? -19.181 13.186 11.294 1.00 21.12 87 VAL X O 1
ATOM 651 N N . TYR A 1 88 ? -19.206 11.115 12.220 1.00 20.51 88 TYR X N 1
ATOM 652 C CA . TYR A 1 88 ? -20.640 10.875 12.118 1.00 19.88 88 TYR X CA 1
ATOM 653 C C . TYR A 1 88 ? -21.182 10.478 13.480 1.00 19.23 88 TYR X C 1
ATOM 654 O O . TYR A 1 88 ? -20.462 9.899 14.287 1.00 19.09 88 TYR X O 1
ATOM 663 N N . CYS A 1 89 ? -22.453 10.792 13.719 1.00 18.56 89 CYS X N 1
ATOM 664 C CA . CYS A 1 89 ? -23.142 10.425 14.948 1.00 17.95 89 CYS X CA 1
ATOM 665 C C . CYS A 1 89 ? -24.208 9.376 14.666 1.00 17.48 89 CYS X C 1
ATOM 666 O O . CYS A 1 89 ? -25.068 9.590 13.808 1.00 17.14 89 CYS X O 1
ATOM 669 N N . CYS A 1 90 ? -24.151 8.258 15.383 1.00 17.13 90 CYS X N 1
ATOM 670 C CA . CYS A 1 90 ? -25.275 7.323 15.449 1.00 17.82 90 CYS X CA 1
ATOM 671 C C . CYS A 1 90 ? -25.924 7.484 16.812 1.00 17.31 90 CYS X C 1
ATOM 672 O O . CYS A 1 90 ? -25.289 7.234 17.837 1.00 17.61 90 CYS X O 1
ATOM 675 N N . ARG A 1 91 ? -27.184 7.897 16.824 1.00 17.19 91 ARG X N 1
ATOM 676 C CA . ARG A 1 91 ? -27.903 8.075 18.074 1.00 16.63 91 ARG X CA 1
ATOM 677 C C . ARG A 1 91 ? -29.099 7.147 18.144 1.00 16.76 91 ARG X C 1
ATOM 678 O O . ARG A 1 91 ? -30.033 7.269 17.346 1.00 16.58 91 ARG X O 1
ATOM 686 N N . ILE A 1 92 ? -29.050 6.211 19.088 1.00 16.62 92 ILE X N 1
ATOM 687 C CA . ILE A 1 92 ? -30.203 5.378 19.404 1.00 17.02 92 ILE X CA 1
ATOM 688 C C . ILE A 1 92 ? -31.024 6.112 20.448 1.00 17.52 92 ILE X C 1
ATOM 689 O O . ILE A 1 92 ? -30.540 6.387 21.560 1.00 17.28 92 ILE X O 1
ATOM 694 N N . GLU A 1 93 ? -32.265 6.421 20.088 1.00 17.16 93 GLU X N 1
ATOM 695 C CA . GLU A 1 93 ? -33.136 7.139 20.987 1.00 17.46 93 GLU X CA 1
ATOM 696 C C . GLU A 1 93 ? -33.889 6.193 21.915 1.00 17.91 93 GLU X C 1
ATOM 697 O O . GLU A 1 93 ? -34.526 5.225 21.476 1.00 17.44 93 GLU X O 1
ATOM 703 N N . VAL A 1 94 ? -33.765 6.488 23.209 1.00 17.87 94 VAL X N 1
ATOM 704 C CA . VAL A 1 94 ? -34.292 5.665 24.289 1.00 18.43 94 VAL X CA 1
ATOM 705 C C . VAL A 1 94 ? -35.319 6.523 25.027 1.00 18.28 94 VAL X C 1
ATOM 706 O O . VAL A 1 94 ? -35.062 7.705 25.256 1.00 18.31 94 VAL X O 1
ATOM 710 N N . PRO A 1 95 ? -36.487 5.950 25.383 1.00 18.38 95 PRO X N 1
ATOM 711 C CA . PRO A 1 95 ? -37.503 6.738 26.095 1.00 18.68 95 PRO X CA 1
ATOM 712 C C . PRO A 1 95 ? -36.965 7.413 27.371 1.00 18.64 95 PRO X C 1
ATOM 713 O O . PRO A 1 95 ? -36.244 6.786 28.150 1.00 18.37 95 PRO X O 1
ATOM 717 N N . GLY A 1 96 ? -37.314 8.686 27.550 1.00 18.80 96 GLY X N 1
ATOM 718 C CA . GLY A 1 96 ? -36.836 9.489 28.671 1.00 18.99 96 GLY X CA 1
ATOM 719 C C . GLY A 1 96 ? -35.755 10.482 28.274 1.00 19.36 96 GLY X C 1
ATOM 720 O O . GLY A 1 96 ? -35.541 10.745 27.080 1.00 19.32 96 GLY X O 1
ATOM 721 N N . TRP A 1 97 ? -35.053 11.014 29.271 1.00 19.29 97 TRP X N 1
ATOM 722 C CA . TRP A 1 97 ? -34.133 12.134 29.057 1.00 19.65 97 TRP X CA 1
ATOM 723 C C . TRP A 1 97 ? -32.717 11.812 29.538 1.00 19.76 97 TRP X C 1
ATOM 724 O O . TRP A 1 97 ? -32.5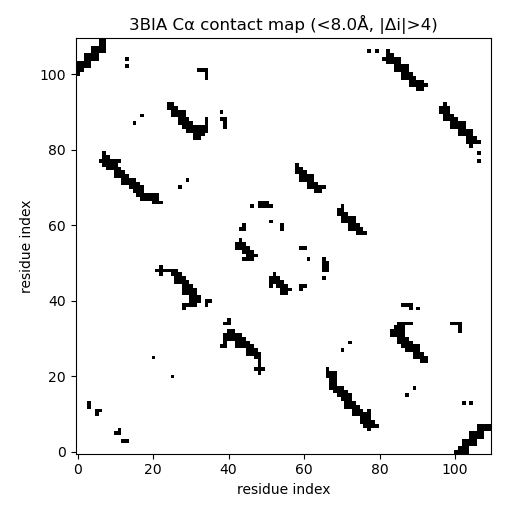34 11.065 30.511 1.00 19.45 97 TRP X O 1
ATOM 735 N N . PHE A 1 98 ? -31.734 12.356 28.820 1.00 19.51 98 PHE X N 1
ATOM 736 C CA . PHE A 1 98 ? -30.299 12.164 29.104 1.00 20.14 98 PHE X CA 1
ATOM 737 C C . PHE A 1 98 ? -29.865 10.697 29.115 1.00 20.10 98 PHE X C 1
ATOM 738 O O . PHE A 1 98 ? -29.002 10.311 29.904 1.00 19.50 98 PHE X O 1
ATOM 746 N N . ASN A 1 99 ? -30.442 9.886 28.225 1.00 20.11 99 ASN X N 1
ATOM 747 C CA . ASN A 1 99 ? -30.160 8.447 28.226 1.00 19.73 99 ASN X CA 1
ATOM 748 C C . ASN A 1 99 ? -30.096 7.774 26.853 1.00 19.80 99 ASN X C 1
ATOM 749 O O . ASN A 1 99 ? -30.110 6.544 26.774 1.00 19.63 99 ASN X O 1
ATOM 754 N N . ASP A 1 100 ? -30.053 8.568 25.780 1.00 19.85 100 ASP X N 1
ATOM 755 C CA . ASP A 1 100 ? -29.853 8.022 24.433 1.00 19.64 100 ASP X CA 1
ATOM 756 C C . ASP A 1 100 ? -28.464 7.404 24.351 1.00 19.85 100 ASP X C 1
ATOM 757 O O . ASP A 1 100 ? -27.539 7.855 25.023 1.00 19.99 100 ASP X O 1
ATOM 762 N N . VAL A 1 101 ? -28.315 6.380 23.518 1.00 20.20 101 VAL X N 1
ATOM 763 C CA . VAL A 1 101 ? -27.002 5.795 23.261 1.00 20.24 101 VAL X CA 1
ATOM 764 C C . VAL A 1 101 ? -26.359 6.569 22.117 1.00 20.85 101 VAL X C 1
ATOM 765 O O . VAL A 1 101 ? -26.855 6.555 20.987 1.00 21.06 101 VAL X O 1
ATOM 769 N N . LYS A 1 102 ? -25.261 7.250 22.426 1.00 21.21 102 LYS X N 1
ATOM 770 C CA . LYS A 1 102 ? -24.570 8.093 21.470 1.00 22.12 102 LYS X CA 1
ATOM 771 C C . LYS A 1 102 ? -23.247 7.449 21.081 1.00 22.75 102 LYS X C 1
ATOM 772 O O . LYS A 1 102 ? -22.485 7.004 21.938 1.00 23.22 102 LYS X O 1
ATOM 778 N N . LYS A 1 103 ? -22.978 7.416 19.783 1.00 23.38 103 LYS X N 1
ATOM 779 C CA . LYS A 1 103 ? -21.781 6.784 19.246 1.00 23.79 103 LYS X CA 1
ATOM 780 C C . LYS A 1 103 ? -21.251 7.606 18.078 1.00 23.95 103 LYS X C 1
ATOM 781 O O . LYS A 1 103 ? -21.971 7.858 17.110 1.00 23.58 103 LYS X O 1
ATOM 787 N N . ASN A 1 104 ? -19.996 8.037 18.184 1.00 24.34 104 ASN X N 1
ATOM 788 C CA . ASN A 1 104 ? -19.329 8.728 17.094 1.00 24.96 104 ASN X CA 1
ATOM 789 C C . ASN A 1 104 ? -18.529 7.739 16.262 1.00 25.59 104 ASN X C 1
ATOM 790 O O . ASN A 1 104 ? -17.882 6.839 16.804 1.00 25.30 104 ASN X O 1
ATOM 795 N N . VAL A 1 105 ? -18.589 7.907 14.944 1.00 26.28 105 VAL X N 1
ATOM 796 C CA . VAL A 1 105 ? -17.857 7.056 14.005 1.00 27.08 105 VAL X CA 1
ATOM 797 C C . VAL A 1 105 ? -17.078 7.962 13.052 1.00 27.82 105 VAL X C 1
ATOM 798 O O . VAL A 1 105 ? -17.630 8.909 12.489 1.00 27.64 105 VAL X O 1
ATOM 802 N N . ARG A 1 106 ? -15.786 7.686 12.911 1.00 28.79 106 ARG X N 1
ATOM 803 C CA . ARG A 1 106 ? -14.939 8.426 11.987 1.00 29.94 106 ARG X CA 1
ATOM 804 C C . ARG A 1 106 ? -14.820 7.637 10.682 1.00 30.32 106 ARG X C 1
ATOM 805 O O . ARG A 1 106 ? -14.562 6.431 10.697 1.00 30.15 106 ARG X O 1
ATOM 813 N N . LEU A 1 107 ? -15.036 8.326 9.564 1.00 30.87 107 LEU X N 1
ATOM 814 C CA . LEU A 1 107 ? -14.847 7.744 8.240 1.00 31.62 107 LEU X CA 1
ATOM 815 C C . LEU A 1 107 ? -13.629 8.345 7.541 1.00 32.48 107 LEU X C 1
ATOM 816 O O . LEU A 1 107 ? -13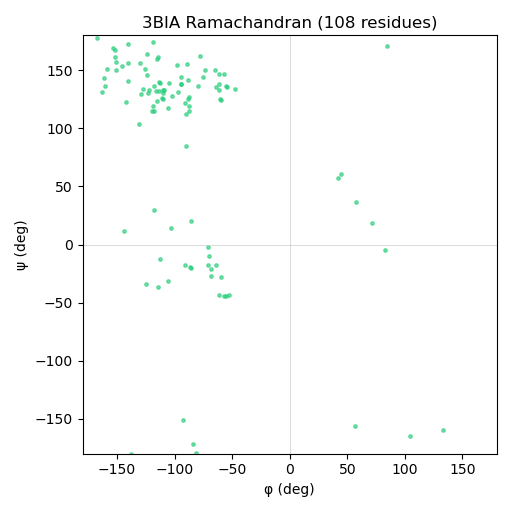.523 9.564 7.390 1.00 32.28 107 LEU X O 1
ATOM 821 N N . GLU A 1 108 ? -12.721 7.472 7.119 1.00 33.75 108 GLU X N 1
ATOM 822 C CA . GLU A 1 108 ? -11.582 7.862 6.293 1.00 35.23 108 GLU X CA 1
ATOM 823 C C . GLU A 1 108 ? -11.728 7.228 4.913 1.00 35.85 108 GLU X C 1
ATOM 824 O O . GLU A 1 108 ? -12.143 6.071 4.800 1.00 35.69 108 GLU X O 1
ATOM 830 N N . LEU A 1 109 ? -11.396 7.993 3.875 1.00 36.87 109 LEU X N 1
ATOM 831 C CA . LEU A 1 109 ? -11.580 7.554 2.494 1.00 38.12 109 LEU X CA 1
ATOM 832 C C . LEU A 1 109 ? -10.308 7.682 1.656 1.00 39.61 109 LEU X C 1
ATOM 833 O O . LEU A 1 109 ? -9.632 8.714 1.688 1.00 39.49 109 LEU X O 1
ATOM 838 N N . ARG A 1 110 ? -10.001 6.622 0.906 1.00 41.38 110 ARG X N 1
ATOM 839 C CA . ARG A 1 110 ? -8.799 6.544 0.070 1.00 43.11 110 ARG X CA 1
ATOM 840 C C . ARG A 1 110 ? -9.171 6.253 -1.381 1.00 43.87 110 ARG X C 1
ATOM 841 O O . ARG A 1 110 ? -10.289 5.819 -1.662 1.00 43.87 110 ARG X O 1
ATOM 849 N N . ARG A 1 111 ? -8.238 6.485 -2.303 1.00 44.98 111 ARG X N 1
ATOM 850 C C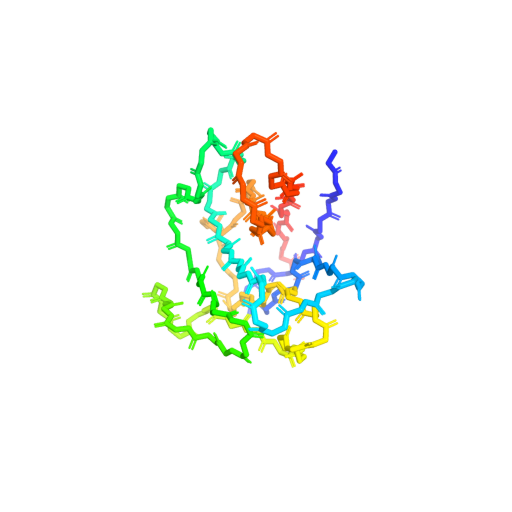A . ARG A 1 111 ? -8.399 5.981 -3.672 1.00 46.12 111 ARG X CA 1
ATOM 851 C C . ARG A 1 111 ? -7.707 4.628 -3.844 1.00 46.47 111 ARG X C 1
ATOM 852 O O . ARG A 1 111 ? -6.657 4.382 -3.245 1.00 46.61 111 ARG X O 1
ATOM 860 N N . ALA A 1 112 ? -8.309 3.756 -4.652 1.00 47.08 112 ALA X N 1
ATOM 861 C CA . ALA A 1 112 ? -7.771 2.417 -4.905 1.00 47.44 112 ALA X CA 1
ATOM 862 C C . ALA A 1 112 ? -6.673 2.453 -5.961 1.00 47.68 112 ALA X C 1
ATOM 863 O O . ALA A 1 112 ? -6.760 3.209 -6.930 1.00 48.05 112 ALA X O 1
#

Secondary structure (DSSP, 8-state):
-EEEEEETTS-EEE--B-TT--TTT-EEEEEESS--SSS-TTEEEEE-SSSEEEESSTTEEE-S-GGGTB-PEEE-S--GGG-EEEEEEEE-SSSS--EEEEEEEEEE--